Protein AF-A0A359LT80-F1 (afdb_monomer)

Radius of gyration: 18.22 Å; Cα contacts (8 Å, |Δi|>4): 153; chains: 1; bounding box: 35×70×45 Å

Mean predicted aligned error: 6.28 Å

Sequence (162 aa):
MVTAPSLDSLRDARRRAERLFERVSEDALYDRSIGERHRLVFYIGHLEAFDWNLIGAGHFRLPPIHPAFDRLFAFGIDPPPGQLPCDQPSDWPALNAIAEYGARIREAVDRLWEETPAQLRHVAIEHRLMHVETLQYLLHALPLWKLRAERAEHPATASEAT

Nearest PDB structures (foldseek):
  8khq-assembly2_D  TM=8.689E-01  e=1.956E-05  Hydrogenimonas thermophila
  8vik-assembly1_A  TM=8.258E-01  e=3.590E-05  Crocosphaera subtropica ATCC 51142
  8vii-assembly1_A  TM=8.327E-01  e=6.586E-05  Crocosphaera subtropica ATCC 51142
  8vig-assembly1_A  TM=8.031E-01  e=4.008E-05  Geminocystis sp.
  6pfv-assembly3_E  TM=2.818E-01  e=4.821E+00  Streptomyces venezuelae ATCC 10712

Foldseek 3Di:
DDDFDDLVLLVVLVVLQVVLVVQFAPVQQLDQLDQQWHRNVLLLLLLLLLLCVLQPCNPVVHDDPDVVSNVSNPDDGGDPPPDTDPDHSVVDDDPVVSVVSSVSSSVVSSVCVVVGDSVSSVVSSVVSVVVSVVSVVSVVSDDPVRTHDPPPPDPPPPPPDD

pLDDT: mean 90.32, std 14.19, range [45.38, 98.75]

Solvent-accessible surface area (backbone atoms only — not comparable to full-atom values): 9585 Å² total; per-residue (Å²): 130,87,77,60,72,51,71,66,54,47,53,48,42,50,50,58,42,49,60,56,57,68,34,40,37,78,76,51,33,52,35,58,55,46,74,73,44,68,34,50,52,51,55,67,40,22,58,39,31,46,48,36,49,56,45,41,42,57,67,68,62,42,80,76,93,43,67,70,55,47,55,70,27,59,62,75,77,65,58,63,91,95,46,67,78,83,82,54,62,85,78,54,81,58,69,68,62,46,47,54,51,38,52,57,41,50,59,53,48,63,72,43,47,88,77,49,56,46,67,59,52,46,50,49,39,52,53,44,49,54,47,39,55,51,46,53,58,44,57,68,55,43,63,71,88,45,41,52,78,78,80,74,80,69,77,80,77,78,80,84,78,129

Structure (mmCIF, N/CA/C/O backbone):
data_AF-A0A359LT80-F1
#
_entry.id   AF-A0A359LT80-F1
#
loop_
_atom_site.group_PDB
_atom_site.id
_atom_site.type_symbol
_atom_site.label_atom_id
_atom_site.label_alt_id
_atom_site.label_comp_id
_atom_site.label_asym_id
_atom_site.label_entity_id
_atom_site.label_seq_id
_atom_site.pdbx_PDB_ins_code
_atom_site.Cartn_x
_atom_site.Cartn_y
_atom_site.Cartn_z
_atom_site.occupancy
_atom_site.B_iso_or_equiv
_atom_site.auth_seq_id
_atom_site.auth_comp_id
_atom_site.auth_asym_id
_atom_site.auth_atom_id
_atom_site.pdbx_PDB_model_num
ATOM 1 N N . MET A 1 1 ? 0.728 7.696 28.719 1.00 57.38 1 MET A N 1
ATOM 2 C CA . MET A 1 1 ? -0.279 7.075 27.832 1.00 57.38 1 MET A CA 1
ATOM 3 C C . MET A 1 1 ? 0.074 7.513 26.419 1.00 57.38 1 MET A C 1
ATOM 5 O O . MET A 1 1 ? 0.243 8.710 26.231 1.00 57.38 1 MET A O 1
ATOM 9 N N . VAL A 1 2 ? 0.319 6.593 25.482 1.00 67.06 2 VAL A N 1
ATOM 10 C CA . VAL A 1 2 ? 0.627 6.975 24.090 1.00 67.06 2 VAL A CA 1
ATOM 11 C C . VAL A 1 2 ? -0.668 7.471 23.450 1.00 67.06 2 VAL A C 1
ATOM 13 O O . VAL A 1 2 ? -1.668 6.755 23.475 1.00 67.06 2 VAL A O 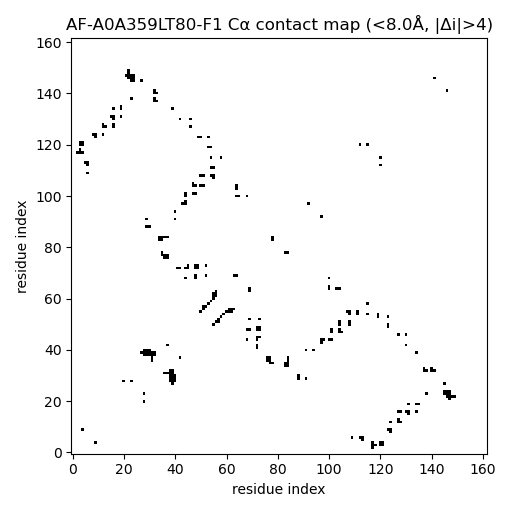1
ATOM 16 N N . THR A 1 3 ? -0.672 8.697 22.932 1.00 86.38 3 THR A N 1
ATOM 17 C CA . THR A 1 3 ? -1.841 9.276 22.257 1.00 86.38 3 THR A CA 1
ATOM 18 C C . THR A 1 3 ? -2.134 8.506 20.969 1.00 86.38 3 THR A C 1
ATOM 20 O O . THR A 1 3 ? -1.210 8.119 20.250 1.00 86.38 3 THR A O 1
ATOM 23 N N . ALA A 1 4 ? -3.412 8.248 20.685 1.00 91.25 4 ALA A N 1
ATOM 24 C CA . ALA A 1 4 ? -3.819 7.620 19.432 1.00 91.25 4 ALA A CA 1
ATOM 25 C C . ALA A 1 4 ? -3.525 8.566 18.253 1.00 91.25 4 ALA A C 1
ATOM 27 O O . ALA A 1 4 ? -3.782 9.767 18.375 1.00 91.25 4 ALA A O 1
ATOM 28 N N . PRO A 1 5 ? -3.006 8.067 17.121 1.00 96.69 5 PRO A N 1
ATOM 29 C CA . PRO A 1 5 ? -2.765 8.911 15.965 1.00 96.69 5 PRO A CA 1
ATOM 30 C C . PRO A 1 5 ? -4.098 9.311 15.315 1.00 96.69 5 PRO A C 1
ATOM 32 O O . PRO A 1 5 ? -5.070 8.545 15.304 1.00 96.69 5 PRO A O 1
ATOM 35 N N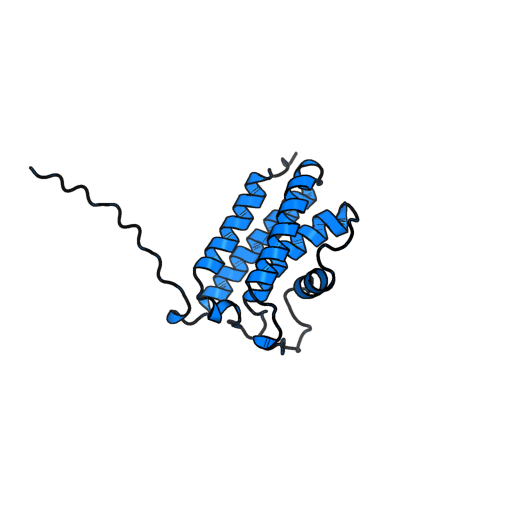 . SER A 1 6 ? -4.149 10.534 14.785 1.00 97.88 6 SER A N 1
ATOM 36 C CA . SER A 1 6 ? -5.349 11.088 14.156 1.00 97.88 6 SER A CA 1
ATOM 37 C C . SER A 1 6 ? -5.529 10.563 12.734 1.00 97.88 6 SER A C 1
ATOM 39 O O . SER A 1 6 ? -4.606 10.003 12.134 1.00 97.88 6 SER A O 1
ATOM 41 N N . LEU A 1 7 ? -6.719 10.771 12.165 1.00 98.38 7 LEU A N 1
ATOM 42 C CA . LEU A 1 7 ? -6.975 10.418 10.769 1.00 98.38 7 LEU A CA 1
ATOM 43 C C . LEU A 1 7 ? -6.033 11.167 9.813 1.00 98.38 7 LEU A C 1
ATOM 45 O O . LEU A 1 7 ? -5.595 10.624 8.798 1.00 98.38 7 LEU A O 1
ATOM 49 N N . ASP A 1 8 ? -5.650 12.394 10.164 1.00 98.56 8 ASP A N 1
ATOM 50 C CA . ASP A 1 8 ? -4.690 13.172 9.384 1.00 98.56 8 ASP A CA 1
ATOM 51 C C . ASP A 1 8 ? -3.291 12.548 9.384 1.00 98.56 8 ASP A C 1
ATOM 53 O O . ASP A 1 8 ? -2.597 12.631 8.370 1.00 98.56 8 ASP A O 1
ATOM 57 N N . SER A 1 9 ? -2.894 11.860 10.462 1.00 98.25 9 SER A N 1
ATOM 58 C CA . SER A 1 9 ? -1.645 11.087 10.490 1.00 98.25 9 SER A CA 1
ATOM 59 C C . SER A 1 9 ? -1.679 9.917 9.500 1.00 98.25 9 SER A C 1
ATOM 61 O O . SER A 1 9 ? -0.707 9.705 8.773 1.00 98.25 9 SER A O 1
ATOM 63 N N . LEU A 1 10 ? -2.804 9.199 9.398 1.00 98.62 10 LEU A N 1
ATOM 64 C CA . LEU A 1 10 ? -2.975 8.143 8.391 1.00 98.62 10 LEU A CA 1
ATOM 65 C C . LEU A 1 10 ? -2.948 8.713 6.968 1.00 98.62 10 LEU A C 1
ATOM 67 O O . LEU A 1 10 ? -2.275 8.175 6.086 1.00 98.62 10 LEU A O 1
ATOM 71 N N . ARG A 1 11 ? -3.652 9.825 6.736 1.00 98.69 11 ARG A N 1
ATOM 72 C CA . ARG A 1 11 ? -3.658 10.517 5.438 1.00 98.69 11 ARG A CA 1
ATOM 73 C C . ARG A 1 11 ? -2.267 11.004 5.048 1.00 98.69 11 ARG A C 1
ATOM 75 O O . ARG A 1 11 ? -1.918 10.942 3.873 1.00 98.69 11 ARG A O 1
ATOM 82 N N . ASP A 1 12 ? -1.460 11.445 6.008 1.00 98.75 12 ASP A N 1
ATOM 83 C CA . ASP A 1 12 ? -0.066 11.800 5.753 1.00 98.75 12 ASP A CA 1
ATOM 84 C C . ASP A 1 12 ? 0.773 10.597 5.322 1.00 98.75 12 ASP A C 1
ATOM 86 O O . ASP A 1 12 ? 1.468 10.665 4.308 1.00 98.75 12 ASP A O 1
ATOM 90 N N . ALA A 1 13 ? 0.645 9.467 6.019 1.00 98.50 13 ALA A N 1
ATOM 91 C CA . ALA A 1 13 ? 1.322 8.232 5.631 1.00 98.50 13 ALA A CA 1
ATOM 92 C C . ALA A 1 13 ? 0.914 7.766 4.217 1.00 98.50 13 ALA A C 1
ATOM 94 O O . ALA A 1 13 ? 1.772 7.337 3.444 1.00 98.50 13 ALA A O 1
ATOM 95 N N . ARG A 1 14 ? -0.368 7.904 3.841 1.00 98.56 14 ARG A N 1
ATOM 96 C CA . ARG A 1 14 ? -0.860 7.636 2.472 1.00 98.56 14 ARG A CA 1
ATOM 97 C C . ARG A 1 14 ? -0.184 8.530 1.437 1.00 98.56 14 ARG A C 1
ATOM 99 O O . ARG A 1 14 ? 0.419 8.001 0.505 1.00 98.56 14 ARG A O 1
ATOM 106 N N . ARG A 1 15 ? -0.182 9.851 1.652 1.00 98.62 15 ARG A N 1
ATOM 107 C CA . ARG A 1 15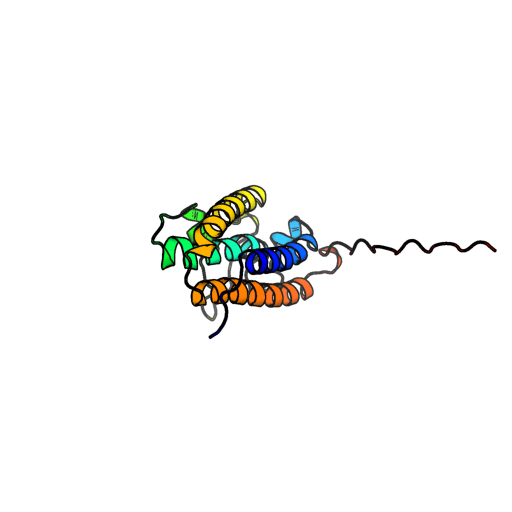 ? 0.471 10.813 0.744 1.00 98.62 15 ARG A CA 1
ATOM 108 C C . ARG A 1 15 ? 1.958 10.527 0.556 1.00 98.62 15 ARG A C 1
ATOM 110 O O . ARG A 1 15 ? 2.479 10.669 -0.544 1.00 98.62 15 ARG A O 1
ATOM 117 N N . ARG A 1 16 ? 2.667 10.117 1.613 1.00 98.31 16 ARG A N 1
ATOM 118 C CA . ARG A 1 16 ? 4.096 9.769 1.514 1.00 98.31 16 ARG A CA 1
ATOM 119 C C . ARG A 1 16 ? 4.339 8.592 0.572 1.00 98.31 16 ARG A C 1
ATOM 121 O O . ARG A 1 16 ? 5.279 8.654 -0.211 1.00 98.31 16 ARG A O 1
ATOM 128 N N . ALA A 1 17 ? 3.501 7.557 0.628 1.00 97.44 17 ALA A N 1
ATOM 129 C CA . ALA A 1 17 ? 3.589 6.426 -0.294 1.00 97.44 17 ALA A CA 1
ATOM 130 C C . ALA A 1 17 ? 3.208 6.827 -1.729 1.00 97.44 17 ALA A C 1
ATOM 132 O O . ALA A 1 17 ? 3.932 6.506 -2.667 1.00 97.44 17 ALA A O 1
ATOM 133 N N . GLU A 1 18 ? 2.123 7.586 -1.899 1.00 97.44 18 GLU A N 1
ATOM 134 C CA . GLU A 1 18 ? 1.662 8.081 -3.207 1.00 97.44 18 GLU A CA 1
ATOM 135 C C . GLU A 1 18 ? 2.738 8.878 -3.938 1.00 97.44 18 GLU A C 1
ATOM 137 O O . GLU A 1 18 ? 3.038 8.585 -5.094 1.00 97.44 18 GLU A O 1
ATOM 142 N N . ARG A 1 19 ? 3.407 9.800 -3.236 1.00 96.62 19 ARG A N 1
ATOM 143 C CA . ARG A 1 19 ? 4.506 10.595 -3.802 1.00 96.62 19 ARG A CA 1
ATOM 144 C C . ARG A 1 19 ? 5.658 9.744 -4.331 1.00 96.62 19 ARG A C 1
ATOM 146 O O . ARG A 1 19 ? 6.381 10.206 -5.206 1.00 96.62 19 ARG A O 1
ATOM 153 N N . LEU A 1 20 ? 5.871 8.534 -3.810 1.00 96.50 20 LEU A N 1
ATOM 154 C CA . LEU A 1 20 ? 6.877 7.624 -4.361 1.00 96.50 20 LEU A CA 1
ATOM 155 C C . LEU A 1 20 ? 6.395 7.006 -5.673 1.00 96.50 20 LEU A C 1
ATOM 157 O O . LEU A 1 20 ? 7.148 7.008 -6.642 1.00 96.50 20 LEU A O 1
ATOM 161 N N . PHE A 1 21 ? 5.146 6.543 -5.738 1.00 96.44 21 PHE A N 1
ATOM 162 C CA . PHE A 1 21 ? 4.577 5.996 -6.975 1.00 96.44 21 PHE A CA 1
ATOM 163 C C . PHE A 1 21 ? 4.470 7.050 -8.084 1.00 96.44 21 PHE A C 1
ATOM 165 O O . PHE A 1 21 ? 4.732 6.749 -9.245 1.00 96.44 21 PHE A O 1
ATOM 172 N N . GLU A 1 22 ? 4.174 8.304 -7.739 1.00 94.94 22 GLU A N 1
ATOM 173 C CA . GLU A 1 22 ? 4.117 9.422 -8.691 1.00 94.94 22 GLU A CA 1
ATOM 174 C C . GLU A 1 22 ? 5.454 9.696 -9.392 1.00 94.94 22 GLU A C 1
ATOM 176 O O . GLU A 1 22 ? 5.453 10.232 -10.503 1.00 94.94 22 GLU A O 1
ATOM 181 N N . ARG A 1 23 ? 6.584 9.307 -8.782 1.00 94.31 23 ARG A N 1
ATOM 182 C CA . ARG A 1 23 ? 7.935 9.432 -9.356 1.00 94.31 23 ARG A CA 1
ATOM 183 C C . ARG A 1 23 ? 8.268 8.336 -10.363 1.00 94.31 23 ARG A C 1
ATOM 185 O O . ARG A 1 23 ? 9.345 8.385 -10.943 1.00 94.31 23 ARG A O 1
ATOM 192 N N . VAL A 1 24 ? 7.399 7.355 -10.567 1.00 95.62 24 VAL A N 1
ATOM 193 C CA . VAL A 1 24 ? 7.646 6.199 -11.436 1.00 95.62 24 VAL A CA 1
ATOM 194 C C . VAL A 1 24 ? 6.780 6.326 -12.690 1.00 95.62 24 VAL A C 1
ATOM 196 O O . VAL A 1 24 ? 5.650 6.817 -12.629 1.00 95.62 24 VAL A O 1
ATOM 199 N N . SER A 1 25 ? 7.307 5.948 -13.856 1.00 95.06 25 SER A N 1
ATOM 200 C CA . SER A 1 25 ? 6.489 5.848 -15.069 1.00 95.06 25 SER A CA 1
ATOM 201 C C . SER A 1 25 ? 5.439 4.737 -14.930 1.00 95.06 25 SER A C 1
ATOM 203 O O . SER A 1 25 ? 5.626 3.776 -14.190 1.00 95.06 25 SER A O 1
ATOM 205 N N . GLU A 1 26 ? 4.299 4.864 -15.610 1.00 94.31 26 GLU A N 1
ATOM 206 C CA . GLU A 1 26 ? 3.183 3.921 -15.416 1.00 94.31 26 GLU A CA 1
ATOM 207 C C . GLU A 1 26 ? 3.533 2.484 -15.817 1.00 94.31 26 GLU A C 1
ATOM 209 O O . GLU A 1 26 ? 3.120 1.542 -15.145 1.00 94.31 26 GLU A O 1
ATOM 214 N N . ASP A 1 27 ? 4.332 2.309 -16.871 1.00 94.31 27 ASP A N 1
ATOM 215 C CA . ASP A 1 27 ? 4.846 1.006 -17.295 1.00 94.31 27 ASP A CA 1
ATOM 216 C C . ASP A 1 27 ? 5.757 0.386 -16.229 1.00 94.31 27 ASP A C 1
ATOM 218 O O . ASP A 1 27 ? 5.667 -0.809 -15.945 1.00 94.31 27 ASP A O 1
ATOM 222 N N . ALA A 1 28 ? 6.568 1.214 -15.569 1.00 96.31 28 ALA A N 1
ATOM 223 C CA . ALA A 1 28 ? 7.503 0.771 -14.550 1.00 96.31 28 ALA A CA 1
ATOM 224 C C . ALA A 1 28 ? 6.825 0.339 -13.242 1.00 96.31 28 ALA A C 1
ATOM 226 O O . ALA A 1 28 ? 7.412 -0.411 -12.463 1.00 96.31 28 ALA A O 1
ATOM 227 N N . LEU A 1 29 ? 5.562 0.715 -13.013 1.00 97.56 29 LEU A N 1
ATOM 228 C CA . LEU A 1 29 ? 4.786 0.177 -11.891 1.00 97.56 29 LEU A CA 1
ATOM 229 C C . LEU A 1 29 ? 4.600 -1.344 -12.004 1.00 97.56 29 LEU A C 1
ATOM 231 O O . LEU A 1 29 ? 4.487 -2.022 -10.988 1.00 97.56 29 LEU A O 1
ATOM 235 N N . TYR A 1 30 ? 4.637 -1.913 -13.207 1.00 97.38 30 TYR A N 1
ATOM 236 C CA . TYR A 1 30 ? 4.565 -3.363 -13.395 1.00 97.38 30 TYR A CA 1
ATOM 237 C C . TYR A 1 30 ? 5.938 -4.038 -13.393 1.00 97.38 30 TYR A C 1
ATOM 239 O O . TYR A 1 30 ? 6.024 -5.257 -13.558 1.00 97.38 30 TYR A O 1
ATOM 247 N N . ASP A 1 31 ? 7.024 -3.296 -13.185 1.00 96.00 31 ASP A N 1
ATOM 248 C CA . ASP A 1 31 ? 8.349 -3.887 -13.080 1.00 96.00 31 ASP A CA 1
ATOM 249 C C . ASP A 1 31 ? 8.594 -4.535 -11.728 1.00 96.00 31 ASP A C 1
ATOM 251 O O . ASP A 1 31 ? 8.037 -4.170 -10.690 1.00 96.00 31 ASP A O 1
ATOM 255 N N . ARG A 1 32 ? 9.538 -5.472 -11.762 1.00 94.25 32 ARG A N 1
ATOM 256 C CA . ARG A 1 32 ? 10.196 -6.031 -10.594 1.00 94.25 32 ARG A CA 1
ATOM 257 C C . ARG A 1 32 ? 11.616 -5.482 -10.551 1.00 94.25 32 ARG A C 1
ATOM 259 O O . ARG A 1 32 ? 12.460 -5.932 -11.321 1.00 94.25 32 ARG A O 1
ATOM 266 N N . SER A 1 33 ? 11.868 -4.503 -9.685 1.00 93.00 33 SER A N 1
ATOM 267 C CA . SER A 1 33 ? 13.198 -3.892 -9.583 1.00 93.00 33 SER A CA 1
ATOM 268 C C . SER A 1 33 ? 14.226 -4.820 -8.929 1.00 93.00 33 SER A C 1
ATOM 270 O O . SER A 1 33 ? 15.396 -4.787 -9.297 1.00 93.00 33 SER A O 1
ATOM 272 N N . ILE A 1 34 ? 13.787 -5.687 -8.009 1.00 92.56 34 ILE A N 1
ATOM 273 C CA . ILE A 1 34 ? 14.611 -6.699 -7.329 1.00 92.56 34 ILE A CA 1
ATOM 274 C C . ILE A 1 34 ? 13.906 -8.055 -7.404 1.00 92.56 34 ILE A C 1
ATOM 276 O O . ILE A 1 34 ? 12.723 -8.153 -7.079 1.00 92.56 34 ILE A O 1
ATOM 280 N N . GLY A 1 35 ? 14.625 -9.097 -7.836 1.00 90.00 35 GLY A N 1
ATOM 281 C CA . GLY A 1 35 ? 14.069 -10.416 -8.174 1.00 90.00 35 GLY A CA 1
ATOM 282 C C . GLY A 1 35 ? 13.300 -11.095 -7.037 1.00 90.00 35 GLY A C 1
ATOM 283 O O . GLY A 1 35 ? 12.259 -11.709 -7.259 1.00 90.00 35 GLY A O 1
ATOM 284 N N . GLU A 1 36 ? 13.783 -10.935 -5.812 1.00 88.31 36 GLU A N 1
ATOM 285 C CA . GLU A 1 36 ? 13.227 -11.510 -4.586 1.00 88.31 36 GLU A CA 1
ATOM 286 C C . GLU A 1 36 ? 11.992 -10.759 -4.071 1.00 88.31 36 GLU A C 1
ATOM 288 O O . GLU A 1 36 ? 11.303 -11.248 -3.179 1.00 88.31 36 GLU A O 1
ATOM 293 N N . ARG A 1 37 ? 11.711 -9.566 -4.607 1.00 91.75 37 ARG A N 1
ATOM 294 C CA . ARG A 1 37 ? 10.637 -8.679 -4.146 1.00 91.75 37 ARG A CA 1
ATOM 295 C C . ARG A 1 37 ? 9.474 -8.671 -5.128 1.00 91.75 37 ARG A C 1
ATOM 297 O O . ARG A 1 37 ? 9.620 -9.051 -6.290 1.00 91.75 37 ARG A O 1
ATOM 304 N N . HIS A 1 38 ? 8.310 -8.231 -4.659 1.00 92.81 38 HIS A N 1
ATOM 305 C CA . HIS A 1 38 ? 7.123 -8.070 -5.500 1.00 92.81 38 HIS A CA 1
ATOM 306 C C . HIS A 1 38 ? 7.290 -6.936 -6.518 1.00 92.81 38 HIS A C 1
ATOM 308 O O . HIS A 1 38 ? 8.109 -6.031 -6.342 1.00 92.81 38 HIS A O 1
ATOM 314 N N . ARG A 1 39 ? 6.484 -6.967 -7.586 1.00 95.06 39 ARG A N 1
ATOM 315 C CA . ARG A 1 39 ? 6.382 -5.850 -8.540 1.00 95.06 39 ARG A CA 1
ATOM 316 C C . ARG A 1 39 ? 5.842 -4.599 -7.850 1.00 95.06 39 ARG A C 1
ATOM 318 O O . ARG A 1 39 ? 5.080 -4.710 -6.894 1.00 95.06 39 ARG A O 1
ATOM 325 N N . LEU A 1 40 ? 6.173 -3.407 -8.341 1.00 96.38 40 LEU A N 1
ATOM 326 C CA . LEU A 1 40 ? 5.767 -2.156 -7.677 1.00 96.38 40 LEU A CA 1
ATOM 327 C C . LEU A 1 40 ? 4.237 -2.006 -7.545 1.00 96.38 40 LEU A C 1
ATOM 329 O O . LEU A 1 40 ? 3.752 -1.520 -6.524 1.00 96.38 40 LEU A O 1
ATOM 333 N N . VAL A 1 41 ? 3.478 -2.509 -8.521 1.00 97.31 41 VAL A N 1
ATOM 334 C CA . VAL A 1 41 ? 2.008 -2.519 -8.555 1.00 97.31 41 VAL A CA 1
ATOM 335 C C . VAL A 1 41 ? 1.393 -3.295 -7.387 1.00 97.31 41 VAL A C 1
ATOM 337 O O . VAL A 1 41 ? 0.320 -2.924 -6.910 1.00 97.31 41 VAL A O 1
ATOM 340 N N . PHE A 1 42 ? 2.094 -4.302 -6.850 1.00 96.50 42 PHE A N 1
ATOM 341 C CA . PHE A 1 42 ? 1.674 -4.997 -5.633 1.00 96.50 42 PHE A CA 1
ATOM 342 C C . PHE A 1 42 ? 1.508 -4.019 -4.475 1.00 96.50 42 PHE A C 1
ATOM 344 O O . PHE A 1 42 ? 0.480 -4.026 -3.804 1.00 96.50 42 PHE A O 1
ATOM 351 N N . TYR A 1 43 ? 2.496 -3.148 -4.265 1.00 97.00 43 TYR A N 1
ATOM 352 C CA . TYR A 1 43 ? 2.531 -2.249 -3.117 1.00 97.00 43 TYR A CA 1
ATOM 353 C C . TYR A 1 43 ? 1.414 -1.200 -3.159 1.00 97.00 43 TYR A C 1
ATOM 355 O O . TYR A 1 43 ? 0.964 -0.761 -2.103 1.00 97.00 43 TYR A O 1
ATOM 363 N N . ILE A 1 44 ? 0.913 -0.844 -4.349 1.00 97.56 44 ILE A N 1
ATOM 364 C CA . ILE A 1 44 ? -0.228 0.073 -4.501 1.00 97.56 44 ILE A CA 1
ATOM 365 C C . ILE A 1 44 ? -1.477 -0.525 -3.843 1.00 97.56 44 ILE A C 1
ATOM 367 O O . ILE A 1 44 ? -2.136 0.141 -3.048 1.00 97.56 44 ILE A O 1
ATOM 371 N N . GLY A 1 45 ? -1.793 -1.788 -4.142 1.00 97.44 45 GLY A N 1
ATOM 372 C CA . GLY A 1 45 ? -2.951 -2.462 -3.555 1.00 97.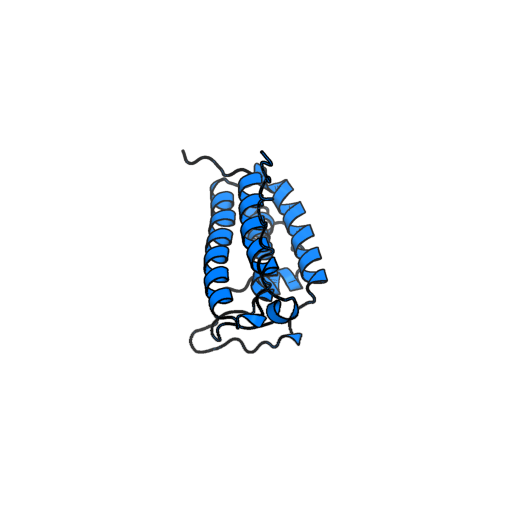44 45 GLY A CA 1
ATOM 373 C C . GLY A 1 45 ? -2.692 -3.009 -2.150 1.00 97.44 45 GLY A C 1
ATOM 374 O O . GLY A 1 45 ? -3.587 -2.967 -1.310 1.00 97.44 45 GLY A O 1
ATOM 375 N N . HIS A 1 46 ? -1.473 -3.479 -1.870 1.00 97.62 46 HIS A N 1
ATOM 376 C CA . HIS A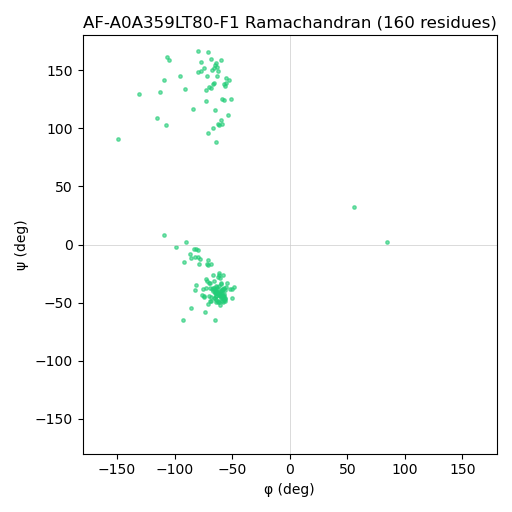 1 46 ? -1.077 -4.071 -0.588 1.00 97.62 46 HIS A CA 1
ATOM 377 C C . HIS A 1 46 ? -1.255 -3.112 0.582 1.00 97.62 46 HIS A C 1
ATOM 379 O O . HIS A 1 46 ? -1.809 -3.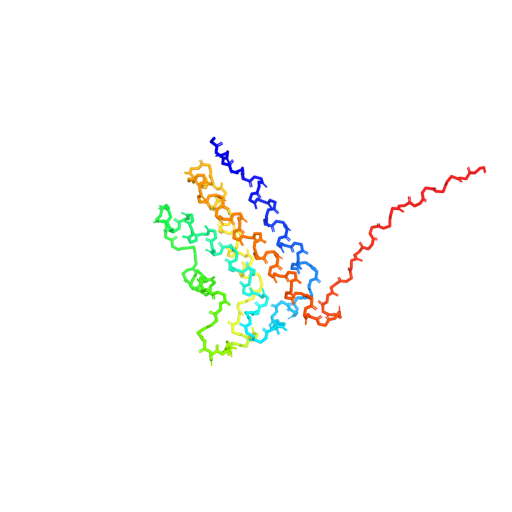490 1.611 1.00 97.62 46 HIS A O 1
ATOM 385 N N . LEU A 1 47 ? -0.837 -1.858 0.409 1.00 97.75 47 LEU A N 1
ATOM 386 C CA . LEU A 1 47 ? -0.972 -0.846 1.450 1.00 97.75 47 LEU A CA 1
ATOM 387 C C . LEU A 1 47 ? -2.434 -0.631 1.863 1.00 97.75 47 LEU A C 1
ATOM 389 O O . LEU A 1 47 ? -2.728 -0.520 3.049 1.00 97.75 47 LEU A O 1
ATOM 393 N N . GLU A 1 48 ? -3.351 -0.605 0.896 1.00 98.00 48 GLU A N 1
ATOM 394 C CA . GLU A 1 48 ? -4.782 -0.446 1.170 1.00 98.00 48 GLU A CA 1
ATOM 395 C C . GLU A 1 48 ? -5.379 -1.745 1.737 1.00 98.00 48 GLU A C 1
ATOM 397 O O . GLU A 1 48 ? -6.080 -1.728 2.747 1.00 98.00 48 GLU A O 1
ATOM 402 N N . ALA A 1 49 ? -5.042 -2.898 1.151 1.00 97.50 49 ALA A N 1
ATOM 403 C CA . ALA A 1 49 ? -5.499 -4.200 1.631 1.00 97.50 49 ALA A CA 1
ATOM 404 C C . ALA A 1 49 ? -5.084 -4.464 3.085 1.00 97.50 49 ALA A C 1
ATOM 406 O O . ALA A 1 49 ? -5.875 -5.006 3.853 1.00 97.50 49 ALA A O 1
ATOM 407 N N . PHE A 1 50 ? -3.877 -4.057 3.484 1.00 97.62 50 PHE A N 1
ATOM 408 C CA . PHE A 1 50 ? -3.418 -4.177 4.863 1.00 97.62 50 PHE A CA 1
ATOM 409 C C . PHE A 1 50 ? -4.289 -3.364 5.826 1.00 97.62 50 PHE A C 1
ATOM 411 O O . PHE A 1 50 ? -4.755 -3.921 6.820 1.00 97.62 50 PHE A O 1
ATOM 418 N N . ASP A 1 51 ? -4.567 -2.091 5.515 1.00 97.75 51 ASP A N 1
ATOM 419 C CA . ASP A 1 51 ? -5.438 -1.241 6.341 1.00 97.75 51 ASP A CA 1
ATOM 420 C C . ASP A 1 51 ? -6.823 -1.891 6.516 1.00 97.75 51 ASP A C 1
ATOM 422 O O . ASP A 1 51 ? -7.354 -1.965 7.629 1.00 97.75 51 ASP A O 1
ATOM 426 N N . TRP A 1 52 ? -7.392 -2.425 5.428 1.00 98.06 52 TRP A N 1
ATOM 427 C CA . TRP A 1 52 ? -8.681 -3.116 5.469 1.00 98.06 52 TRP A CA 1
ATOM 428 C C . TRP A 1 52 ? -8.640 -4.413 6.283 1.00 98.06 52 TRP A C 1
ATOM 430 O O . TRP A 1 52 ? -9.516 -4.654 7.117 1.00 98.06 52 TRP A O 1
ATOM 440 N N . ASN A 1 53 ? -7.621 -5.241 6.069 1.00 96.44 53 ASN A N 1
ATOM 441 C CA . ASN A 1 53 ? -7.470 -6.522 6.751 1.00 96.44 53 ASN A CA 1
ATOM 442 C C . ASN A 1 53 ? -7.241 -6.339 8.251 1.00 96.44 53 ASN A C 1
ATOM 444 O O . ASN A 1 53 ? -7.775 -7.108 9.047 1.00 96.44 53 ASN A O 1
ATOM 448 N N . LEU A 1 54 ? -6.485 -5.313 8.642 1.00 97.50 54 LEU A N 1
ATOM 449 C CA . LEU A 1 54 ? -6.222 -4.984 10.037 1.00 97.50 54 LEU A CA 1
ATOM 450 C C . LEU A 1 54 ? -7.473 -4.430 10.731 1.00 97.50 54 LEU A C 1
ATOM 452 O O . LEU A 1 54 ? -7.858 -4.912 11.799 1.00 97.50 54 LEU A O 1
ATOM 456 N N . ILE A 1 55 ? -8.107 -3.421 10.128 1.00 98.31 55 ILE A N 1
ATOM 457 C CA . ILE A 1 55 ? -9.171 -2.639 10.766 1.00 98.31 55 ILE A CA 1
ATOM 458 C C . ILE A 1 55 ? -10.544 -3.228 10.435 1.00 98.31 55 ILE A C 1
ATOM 460 O O . ILE A 1 55 ? -11.233 -3.727 11.323 1.00 98.31 55 ILE A O 1
ATOM 464 N N . GLY A 1 56 ? -10.941 -3.203 9.164 1.00 98.12 56 GLY A N 1
ATOM 465 C CA . GLY A 1 56 ? -12.280 -3.599 8.725 1.00 98.12 56 GLY A CA 1
ATOM 466 C C . GLY A 1 56 ? -12.571 -5.080 8.963 1.00 98.12 56 GLY A C 1
ATOM 467 O O . GLY A 1 56 ? -13.434 -5.429 9.771 1.00 98.12 56 GLY A O 1
ATOM 468 N N . ALA A 1 57 ? -11.840 -5.963 8.283 1.00 96.56 57 ALA A N 1
ATOM 469 C CA . ALA A 1 57 ? -12.060 -7.407 8.383 1.00 96.56 57 ALA A CA 1
ATOM 470 C C . ALA A 1 57 ? -11.526 -7.994 9.704 1.00 96.56 57 ALA A C 1
ATOM 472 O O . ALA A 1 57 ? -12.152 -8.872 10.304 1.00 96.56 57 ALA A O 1
ATOM 473 N N . GLY A 1 58 ? -10.376 -7.510 10.179 1.00 96.62 58 GLY A N 1
ATOM 474 C CA . GLY A 1 58 ? -9.694 -8.029 11.364 1.00 96.62 58 GLY A CA 1
ATOM 475 C C . GLY A 1 58 ? -10.376 -7.643 12.671 1.00 96.62 58 GLY A C 1
ATOM 476 O O . GLY A 1 58 ? -10.767 -8.523 13.443 1.00 96.62 58 GLY A O 1
ATOM 477 N N . HIS A 1 59 ? -10.529 -6.339 12.916 1.00 98.25 59 HIS A N 1
ATOM 478 C CA . HIS A 1 59 ? -11.099 -5.821 14.160 1.00 98.25 59 HIS A CA 1
ATOM 479 C C . HIS A 1 59 ? -12.630 -5.758 14.124 1.00 98.25 59 HIS A C 1
ATOM 481 O O . HIS A 1 59 ? -13.283 -6.357 14.978 1.00 98.25 59 HIS A O 1
ATOM 487 N N . PHE A 1 60 ? -13.205 -5.095 13.116 1.00 98.31 60 PHE A N 1
ATOM 488 C CA . PHE A 1 60 ? -14.657 -4.893 13.015 1.00 98.31 60 PHE A CA 1
ATOM 489 C C . PHE A 1 60 ? -15.418 -6.076 12.397 1.00 98.31 60 PHE A C 1
ATOM 491 O O . PHE A 1 60 ? -16.646 -6.057 12.363 1.00 98.31 60 PHE A O 1
ATOM 498 N N . ARG A 1 61 ? -14.715 -7.123 11.935 1.00 98.06 61 ARG A N 1
ATOM 499 C CA . ARG A 1 61 ? -15.307 -8.335 11.332 1.00 98.06 61 ARG A CA 1
ATOM 500 C C . ARG A 1 61 ? -16.230 -8.042 10.143 1.00 98.06 61 ARG A C 1
ATOM 502 O O . ARG A 1 61 ? -17.199 -8.761 9.907 1.00 98.06 61 ARG A O 1
ATOM 509 N N . LEU A 1 62 ? -15.923 -6.988 9.392 1.00 98.19 62 LEU A N 1
ATOM 510 C CA . LEU A 1 62 ? -16.687 -6.586 8.216 1.00 98.19 62 LEU A CA 1
ATOM 511 C C . LEU A 1 62 ? -16.418 -7.522 7.025 1.00 98.19 62 LEU A C 1
ATOM 513 O O . LEU A 1 62 ? -15.335 -8.109 6.929 1.00 98.19 62 LEU A O 1
ATOM 517 N N . PRO A 1 63 ? -17.388 -7.672 6.105 1.00 97.69 63 PRO A N 1
ATOM 518 C CA . PRO A 1 63 ? -17.210 -8.486 4.907 1.00 97.69 63 PRO A CA 1
ATOM 519 C C . PRO A 1 63 ? -16.133 -7.901 3.978 1.00 97.69 63 PRO A C 1
ATOM 521 O O . PRO A 1 63 ? -15.923 -6.692 3.981 1.00 97.69 63 PRO A O 1
ATOM 524 N N . PRO A 1 64 ? -15.480 -8.725 3.140 1.00 94.50 64 PRO A N 1
ATOM 525 C CA . PRO A 1 64 ? -14.460 -8.266 2.194 1.00 94.50 64 PRO A CA 1
ATOM 526 C C . PRO A 1 64 ? -14.971 -7.159 1.255 1.00 94.50 64 PRO A C 1
ATOM 528 O O . PRO A 1 64 ? -16.117 -7.207 0.800 1.00 94.50 64 PRO A O 1
ATOM 531 N N . ILE A 1 65 ? -14.110 -6.193 0.916 1.00 95.38 65 ILE A N 1
ATOM 532 C CA . ILE A 1 65 ? -14.453 -5.092 -0.007 1.00 95.38 65 ILE A CA 1
ATOM 533 C C . ILE A 1 65 ? -14.451 -5.597 -1.448 1.00 95.38 65 ILE A C 1
ATOM 535 O O . ILE A 1 65 ? -15.357 -5.278 -2.232 1.00 95.38 65 ILE A O 1
ATOM 539 N N . HIS A 1 66 ? -13.438 -6.389 -1.797 1.00 96.38 66 HIS A N 1
ATOM 540 C CA . HIS A 1 66 ? -13.314 -7.024 -3.097 1.00 96.38 66 HIS A CA 1
ATOM 541 C C . HIS A 1 66 ? -12.580 -8.368 -2.940 1.00 96.38 66 HIS A C 1
ATOM 543 O O . HIS A 1 66 ? -11.363 -8.421 -3.098 1.00 96.38 66 HIS A O 1
ATOM 549 N N . PRO A 1 67 ? -13.286 -9.496 -2.714 1.00 93.62 67 PRO A N 1
ATOM 550 C CA . PRO A 1 67 ? -12.681 -10.764 -2.289 1.00 93.62 67 PRO A CA 1
ATOM 551 C C . PRO A 1 67 ? -11.454 -11.229 -3.085 1.00 93.62 67 PRO A C 1
ATOM 553 O O . PRO A 1 67 ? -10.542 -11.825 -2.520 1.00 93.62 67 PRO A O 1
ATOM 556 N N . ALA A 1 68 ? -11.426 -10.994 -4.400 1.00 94.44 68 ALA A N 1
ATOM 557 C CA . ALA A 1 68 ? -10.277 -11.352 -5.227 1.00 94.44 68 ALA A CA 1
ATOM 558 C C . ALA A 1 68 ? -9.058 -10.441 -4.997 1.00 94.44 68 ALA A C 1
ATOM 560 O O . ALA A 1 68 ? -7.940 -10.941 -4.983 1.00 94.44 68 ALA A O 1
ATOM 561 N N . PHE A 1 69 ? -9.264 -9.138 -4.787 1.00 96.50 69 PHE A N 1
ATOM 562 C CA . PHE A 1 69 ? -8.188 -8.162 -4.582 1.00 96.50 69 PHE A CA 1
ATOM 563 C C . PHE A 1 69 ? -7.727 -8.178 -3.130 1.00 96.50 69 PHE A C 1
ATOM 565 O O . PHE A 1 69 ? -6.524 -8.186 -2.892 1.00 96.50 69 PHE A O 1
ATOM 572 N N . ASP A 1 70 ? -8.662 -8.311 -2.184 1.00 93.06 70 ASP A N 1
ATOM 573 C CA . ASP A 1 70 ? -8.363 -8.567 -0.776 1.00 93.06 70 ASP A CA 1
ATOM 574 C C . ASP A 1 70 ? -7.387 -9.747 -0.665 1.00 93.06 70 ASP A C 1
ATOM 576 O O . ASP A 1 70 ? -6.369 -9.633 0.002 1.00 93.06 70 ASP A O 1
ATOM 580 N N . ARG A 1 71 ? -7.630 -10.855 -1.388 1.00 91.88 71 ARG A N 1
ATOM 581 C CA . ARG A 1 71 ? -6.691 -11.989 -1.442 1.00 91.88 71 ARG A CA 1
ATOM 582 C C . ARG A 1 71 ? -5.395 -11.665 -2.182 1.00 91.88 71 ARG A C 1
ATOM 584 O O . ARG A 1 71 ? -4.331 -11.971 -1.661 1.00 91.88 71 ARG A O 1
ATOM 591 N N . LEU A 1 72 ? -5.480 -11.074 -3.375 1.00 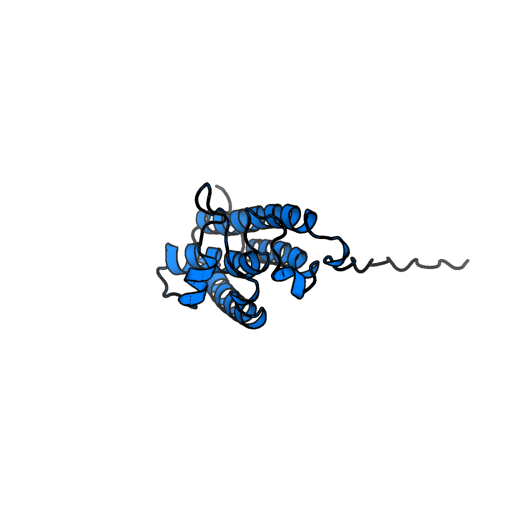93.69 72 LEU A N 1
ATOM 592 C CA . LEU A 1 72 ? -4.318 -10.777 -4.224 1.00 93.69 72 LEU A CA 1
ATOM 593 C C . LEU A 1 72 ? -3.274 -9.912 -3.503 1.00 93.69 72 LEU A C 1
ATOM 595 O O . LEU A 1 72 ? -2.077 -10.139 -3.644 1.00 93.69 72 LEU A O 1
ATOM 599 N N . PHE A 1 73 ? -3.731 -8.943 -2.715 1.00 95.31 73 PHE A N 1
ATOM 600 C CA . PHE A 1 73 ? -2.882 -7.967 -2.039 1.00 95.31 73 PHE A CA 1
ATOM 601 C C . PHE A 1 73 ? -2.597 -8.304 -0.562 1.00 95.31 73 PHE A C 1
ATOM 603 O O . PHE A 1 73 ? -1.848 -7.576 0.089 1.00 95.31 73 PHE A O 1
ATOM 610 N N . ALA A 1 74 ? -3.155 -9.396 -0.020 1.00 86.44 74 ALA A N 1
ATOM 611 C CA . ALA A 1 74 ? -2.973 -9.803 1.381 1.00 86.44 74 ALA A CA 1
ATOM 612 C C . ALA A 1 74 ? -1.736 -10.674 1.655 1.00 86.44 74 ALA A C 1
ATOM 614 O O . ALA A 1 74 ? -1.456 -10.962 2.819 1.00 86.44 74 ALA A O 1
ATOM 615 N N . PHE A 1 75 ? -1.017 -11.141 0.630 1.00 74.69 75 PHE A N 1
ATOM 616 C CA . PHE A 1 75 ? 0.149 -11.998 0.851 1.00 74.69 75 PHE A CA 1
ATOM 617 C C . PHE A 1 75 ? 1.294 -11.241 1.539 1.00 74.69 75 PHE A C 1
ATOM 619 O O . PHE A 1 75 ? 1.459 -10.034 1.364 1.00 74.69 75 PHE A O 1
ATOM 626 N N . GLY A 1 76 ? 2.097 -11.973 2.319 1.00 66.12 76 GLY A N 1
ATOM 627 C CA . GLY A 1 76 ? 3.351 -11.461 2.866 1.00 66.12 76 GLY A CA 1
ATOM 628 C C . GLY A 1 76 ? 4.322 -11.034 1.761 1.00 66.12 76 GLY A C 1
ATOM 629 O O . GLY A 1 76 ? 4.219 -11.453 0.606 1.00 66.12 76 GLY A O 1
ATOM 630 N N . ILE A 1 77 ? 5.269 -10.170 2.114 1.00 59.84 77 ILE A N 1
ATOM 631 C CA . ILE A 1 77 ? 6.129 -9.496 1.131 1.00 59.84 77 ILE A CA 1
ATOM 632 C C . ILE A 1 77 ? 7.264 -10.376 0.596 1.00 59.84 77 ILE A C 1
ATOM 634 O O . ILE A 1 77 ? 7.825 -10.055 -0.447 1.00 59.84 77 ILE A O 1
ATOM 638 N N . ASP A 1 78 ? 7.571 -11.475 1.286 1.00 62.19 78 ASP A N 1
ATOM 639 C CA . ASP A 1 78 ? 8.642 -12.395 0.921 1.00 62.19 78 ASP A CA 1
ATOM 640 C C . ASP A 1 78 ? 8.056 -13.741 0.488 1.00 62.19 78 ASP A C 1
ATOM 642 O O . ASP A 1 78 ? 7.198 -14.299 1.185 1.00 62.19 78 ASP A O 1
ATOM 646 N N . PRO A 1 79 ? 8.493 -14.286 -0.656 1.00 61.75 79 PRO A N 1
ATOM 647 C CA . PRO A 1 79 ? 8.084 -15.617 -1.055 1.00 61.75 79 PRO A CA 1
ATOM 648 C C . PRO A 1 79 ? 8.750 -16.681 -0.159 1.00 61.75 79 PRO A C 1
ATOM 650 O O . PRO A 1 79 ? 9.719 -16.389 0.552 1.00 61.75 79 PRO A O 1
ATOM 653 N N . PRO A 1 80 ? 8.268 -17.937 -0.181 1.00 69.06 80 PRO A N 1
ATOM 654 C CA . PRO A 1 80 ? 8.925 -19.027 0.530 1.00 69.06 80 PRO A CA 1
ATOM 655 C C . PRO A 1 80 ? 10.418 -19.120 0.164 1.00 69.06 80 PRO A C 1
ATOM 657 O O . PRO A 1 80 ? 10.761 -18.953 -1.011 1.00 69.06 80 PRO A O 1
ATOM 660 N N . PRO A 1 81 ? 11.316 -19.422 1.123 1.00 67.19 81 PRO A N 1
ATOM 661 C CA . PRO A 1 81 ? 12.744 -19.540 0.849 1.00 67.19 81 PRO A CA 1
ATOM 662 C C . PRO A 1 81 ? 13.027 -20.466 -0.340 1.00 67.19 81 PRO A C 1
ATOM 664 O O . PRO A 1 81 ? 12.588 -21.616 -0.366 1.00 67.19 81 PRO A O 1
ATOM 667 N N . GLY A 1 82 ? 13.759 -19.956 -1.333 1.00 70.50 82 GLY A N 1
ATOM 668 C CA . GLY A 1 82 ? 14.104 -20.695 -2.552 1.00 70.50 82 GLY A CA 1
ATOM 669 C C . GLY A 1 82 ? 13.048 -20.667 -3.664 1.00 70.50 82 GLY A C 1
ATOM 670 O O . GLY A 1 82 ? 13.272 -21.278 -4.706 1.00 70.50 82 GLY A O 1
ATOM 671 N N . GLN A 1 83 ? 11.930 -19.958 -3.488 1.00 77.56 83 GLN A N 1
ATOM 672 C CA . GLN A 1 83 ? 10.932 -19.744 -4.537 1.00 77.56 83 GLN A CA 1
ATOM 673 C C . GLN A 1 83 ? 10.874 -18.259 -4.880 1.00 77.56 83 GLN A C 1
ATOM 675 O O . GLN A 1 83 ? 10.400 -17.463 -4.087 1.00 77.56 83 GLN A O 1
ATOM 680 N N . LEU A 1 84 ? 11.360 -17.860 -6.053 1.00 80.75 84 LEU A N 1
ATOM 681 C CA . LEU A 1 84 ? 11.150 -16.491 -6.527 1.00 80.75 84 LEU A CA 1
ATOM 682 C C . LEU A 1 84 ? 9.719 -16.340 -7.058 1.00 80.75 84 LEU A C 1
ATOM 684 O O . LEU A 1 84 ? 9.173 -17.310 -7.599 1.00 80.75 84 LEU A O 1
ATOM 688 N N . PRO A 1 85 ? 9.097 -15.152 -6.962 1.00 83.44 85 PRO A N 1
ATOM 689 C CA . PRO A 1 85 ? 7.782 -14.961 -7.546 1.00 83.44 85 PRO A CA 1
ATOM 690 C C . PRO A 1 85 ? 7.901 -15.003 -9.077 1.00 83.44 85 PRO A C 1
ATOM 692 O O . PRO A 1 85 ? 8.810 -14.416 -9.666 1.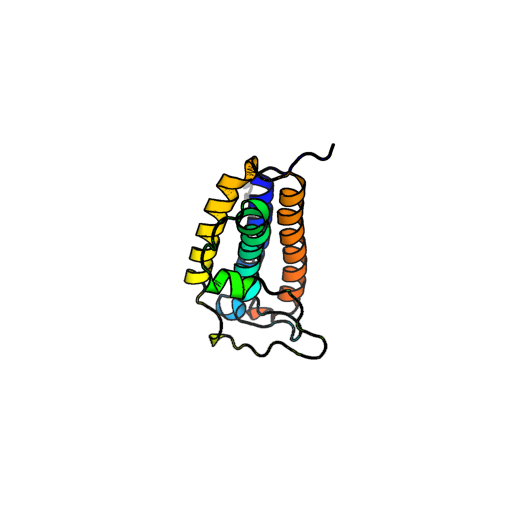00 83.44 85 PRO A O 1
ATOM 695 N N . CYS A 1 86 ? 6.994 -15.740 -9.718 1.00 85.56 86 CYS A N 1
ATOM 696 C CA . CYS A 1 86 ? 7.021 -16.026 -11.158 1.00 85.56 86 CYS A CA 1
ATOM 697 C C . CYS A 1 86 ? 5.916 -15.307 -11.949 1.00 85.56 86 CYS A C 1
ATOM 699 O O . CYS A 1 86 ? 5.750 -15.569 -13.140 1.00 85.56 86 CYS A O 1
ATOM 701 N N . ASP A 1 87 ? 5.182 -14.399 -11.298 1.00 91.44 87 ASP A N 1
ATOM 702 C CA . ASP A 1 87 ? 4.144 -13.589 -11.930 1.00 91.44 87 ASP A CA 1
ATOM 703 C C . ASP A 1 87 ? 4.724 -12.681 -13.023 1.00 91.44 87 ASP A C 1
ATOM 705 O O . ASP A 1 87 ? 5.865 -12.209 -12.941 1.00 91.44 87 ASP A O 1
ATOM 709 N N . GLN A 1 88 ? 3.912 -12.413 -14.037 1.00 93.88 88 GLN A N 1
ATOM 710 C CA . GLN A 1 88 ? 4.178 -11.537 -15.173 1.00 93.88 88 GLN A CA 1
ATOM 711 C C . GLN A 1 88 ? 3.416 -10.215 -15.035 1.00 93.88 88 GLN A C 1
ATOM 713 O O . GLN A 1 88 ? 2.401 -10.171 -14.344 1.00 93.88 88 GLN A O 1
ATOM 718 N N . PRO A 1 89 ? 3.836 -9.131 -15.720 1.00 94.62 89 PRO A N 1
ATOM 719 C CA . PRO A 1 89 ? 3.087 -7.871 -15.726 1.00 94.62 89 PRO A CA 1
ATOM 720 C C . PRO A 1 89 ? 1.596 -8.047 -16.052 1.00 94.62 89 PRO A C 1
ATOM 722 O O . PRO A 1 89 ? 0.754 -7.401 -15.441 1.00 94.62 89 PRO A O 1
ATOM 725 N N . SER A 1 90 ? 1.276 -8.959 -16.977 1.00 94.94 90 SER A N 1
ATOM 726 C CA . SER A 1 90 ? -0.089 -9.265 -17.422 1.00 94.94 90 SER A CA 1
ATOM 727 C C . SER A 1 90 ? -0.967 -9.946 -16.373 1.00 94.94 90 SER A C 1
ATOM 729 O O . SER A 1 90 ? -2.182 -9.975 -16.544 1.00 94.94 90 SER A O 1
ATOM 731 N N . ASP A 1 91 ? -0.373 -10.505 -15.319 1.00 94.56 91 ASP A N 1
ATOM 732 C CA . ASP A 1 91 ? -1.116 -11.178 -14.250 1.00 94.56 91 ASP A CA 1
ATOM 733 C C . ASP A 1 91 ? -1.714 -10.170 -13.253 1.00 94.56 91 ASP A C 1
ATOM 735 O O . ASP A 1 91 ? -2.537 -10.536 -12.411 1.00 94.56 91 ASP A O 1
ATOM 739 N N . TRP A 1 92 ? -1.314 -8.894 -13.341 1.00 96.44 92 TRP A N 1
ATOM 740 C CA . TRP A 1 92 ? -1.742 -7.839 -12.428 1.00 96.44 92 TRP A CA 1
ATOM 741 C C . TRP A 1 92 ? -2.928 -7.037 -12.974 1.00 96.44 92 TRP A C 1
ATOM 743 O O . TRP A 1 92 ? -3.005 -6.776 -14.178 1.00 96.44 92 TRP A O 1
ATOM 753 N N . PRO A 1 93 ? -3.853 -6.592 -12.100 1.00 97.19 93 PRO A N 1
ATOM 754 C CA . PRO A 1 93 ? -4.964 -5.751 -12.516 1.00 97.19 93 PRO A CA 1
ATOM 755 C C . PRO A 1 93 ? -4.502 -4.396 -13.055 1.00 97.19 93 PRO A C 1
ATOM 757 O O . PRO A 1 93 ? -3.459 -3.874 -12.667 1.00 97.19 93 PRO A O 1
ATOM 760 N N . ALA A 1 94 ? -5.346 -3.783 -13.883 1.00 97.69 94 ALA A N 1
ATOM 761 C CA . ALA A 1 94 ? -5.125 -2.427 -14.361 1.00 97.69 94 ALA A CA 1
ATOM 762 C C . ALA A 1 94 ? -5.138 -1.402 -13.208 1.00 97.69 94 ALA A C 1
ATOM 764 O O . ALA A 1 94 ? -5.919 -1.518 -12.259 1.00 97.69 94 ALA A O 1
ATOM 765 N N . LEU A 1 95 ? -4.309 -0.356 -13.322 1.00 97.81 95 LEU A N 1
ATOM 766 C CA . LEU A 1 95 ? -4.128 0.665 -12.278 1.00 97.81 95 LEU A CA 1
ATOM 767 C C . LEU A 1 95 ? -5.440 1.341 -11.857 1.00 97.81 95 LEU A C 1
ATOM 769 O O . LEU A 1 95 ? -5.628 1.621 -10.677 1.00 97.81 95 LEU A O 1
ATOM 773 N N . ASN A 1 96 ? -6.369 1.569 -12.791 1.00 98.00 96 ASN A N 1
ATOM 774 C CA . ASN A 1 96 ? -7.676 2.159 -12.491 1.00 98.00 96 ASN A CA 1
ATOM 775 C C . ASN A 1 96 ? -8.533 1.259 -11.584 1.00 98.00 96 ASN A C 1
ATOM 777 O O . ASN A 1 96 ? -9.165 1.760 -10.658 1.00 98.00 96 ASN A O 1
ATOM 781 N N . ALA A 1 97 ? -8.506 -0.061 -11.795 1.00 98.38 97 ALA A N 1
ATOM 782 C CA . ALA A 1 97 ? -9.216 -1.013 -10.944 1.00 98.38 97 ALA A CA 1
ATOM 783 C C . ALA A 1 97 ? -8.610 -1.060 -9.531 1.00 98.38 97 ALA A C 1
ATOM 785 O O . ALA A 1 97 ? -9.336 -1.133 -8.539 1.00 98.38 97 ALA A O 1
ATOM 786 N N . ILE A 1 98 ? -7.278 -0.977 -9.426 1.00 98.31 98 ILE A N 1
ATOM 787 C CA . ILE A 1 98 ? -6.580 -0.905 -8.132 1.00 98.31 98 ILE A CA 1
ATOM 788 C C . ILE A 1 98 ? -6.904 0.418 -7.422 1.00 98.31 98 ILE A C 1
ATOM 790 O O . ILE A 1 98 ? -7.139 0.422 -6.214 1.00 98.31 98 ILE A O 1
ATOM 794 N N . ALA A 1 99 ? -6.974 1.529 -8.158 1.00 98.19 99 ALA A N 1
ATOM 795 C CA . ALA A 1 99 ? -7.330 2.835 -7.612 1.00 98.19 99 ALA A CA 1
ATOM 796 C C . ALA A 1 99 ? -8.771 2.869 -7.073 1.00 98.19 99 ALA A C 1
ATOM 798 O O . ALA A 1 99 ? -8.989 3.349 -5.961 1.00 98.19 99 ALA A O 1
ATOM 799 N N . GLU A 1 100 ? -9.744 2.310 -7.802 1.00 98.56 100 GLU A N 1
ATOM 800 C CA . GLU A 1 100 ? -11.129 2.164 -7.321 1.00 98.56 100 GLU A CA 1
ATOM 801 C C . GLU A 1 100 ? -11.214 1.296 -6.062 1.00 98.56 100 GLU A C 1
ATOM 803 O O . GLU A 1 100 ? -11.904 1.643 -5.099 1.00 98.56 100 GLU A O 1
ATOM 808 N N . TYR A 1 101 ? -10.485 0.179 -6.045 1.00 98.56 101 TYR A N 1
ATOM 809 C CA . TYR A 1 101 ? -10.375 -0.684 -4.875 1.00 98.56 101 TYR A CA 1
ATOM 810 C C . TYR A 1 101 ? -9.819 0.071 -3.658 1.00 98.56 101 TYR A C 1
ATOM 812 O O . TYR A 1 101 ? -10.436 0.061 -2.588 1.00 98.56 101 TYR A O 1
ATOM 820 N N . GLY A 1 102 ? -8.706 0.786 -3.836 1.00 98.50 102 GLY A N 1
ATOM 821 C CA . GLY A 1 102 ? -8.091 1.596 -2.790 1.00 98.50 102 GLY A CA 1
ATOM 822 C C . GLY A 1 102 ? -9.011 2.707 -2.286 1.00 98.50 102 GLY A C 1
ATOM 823 O O . GLY A 1 102 ? -9.136 2.897 -1.078 1.00 98.50 102 GLY A O 1
ATOM 824 N N . ALA A 1 103 ? -9.723 3.401 -3.178 1.00 98.69 103 ALA A N 1
ATOM 825 C CA . ALA A 1 103 ? -10.666 4.454 -2.802 1.00 98.69 103 ALA A CA 1
ATOM 826 C C . ALA A 1 103 ? -11.781 3.932 -1.880 1.00 98.69 103 ALA A C 1
ATOM 828 O O . ALA A 1 103 ? -12.043 4.531 -0.836 1.00 98.69 103 ALA A O 1
ATOM 829 N N . ARG A 1 104 ? -12.376 2.778 -2.214 1.00 98.69 104 ARG A N 1
ATOM 830 C CA . ARG A 1 104 ? -13.424 2.139 -1.398 1.00 98.69 104 ARG A CA 1
ATOM 831 C C . ARG A 1 104 ? -12.917 1.742 -0.012 1.00 98.69 104 ARG A C 1
ATOM 833 O O . ARG A 1 104 ? -13.623 1.937 0.978 1.00 98.69 104 ARG A O 1
ATOM 840 N N . ILE A 1 105 ? -11.696 1.211 0.070 1.00 98.69 105 ILE A N 1
ATOM 841 C CA . ILE A 1 105 ? -11.066 0.884 1.355 1.00 98.69 105 ILE A CA 1
ATOM 842 C C . ILE A 1 105 ? -10.831 2.141 2.180 1.00 98.69 105 ILE A C 1
ATOM 844 O O . ILE A 1 105 ? -11.203 2.171 3.350 1.00 98.69 105 ILE A O 1
ATOM 848 N N . ARG A 1 106 ? -10.232 3.177 1.588 1.00 98.62 106 ARG A N 1
ATOM 849 C CA . ARG A 1 106 ? -9.918 4.423 2.296 1.00 98.62 106 ARG A CA 1
ATOM 850 C C . ARG A 1 106 ? -11.164 5.055 2.875 1.00 98.62 106 ARG A C 1
ATOM 852 O O . ARG A 1 106 ? -11.158 5.428 4.038 1.00 98.62 106 ARG A O 1
ATOM 859 N N . GLU A 1 107 ? -12.236 5.108 2.095 1.00 98.75 107 GLU A N 1
ATOM 860 C CA . GLU A 1 107 ? -13.525 5.624 2.545 1.00 98.75 107 GLU A CA 1
ATOM 861 C C . GLU A 1 107 ? -14.062 4.846 3.759 1.00 98.75 107 GLU A C 1
ATOM 863 O O . GLU A 1 107 ? -14.529 5.438 4.733 1.00 98.75 107 GLU A O 1
ATOM 868 N N . ALA A 1 108 ? -13.968 3.513 3.729 1.00 98.62 108 ALA A N 1
ATOM 869 C CA . ALA A 1 108 ? -14.413 2.668 4.829 1.00 98.62 108 ALA A CA 1
ATOM 870 C C . ALA A 1 108 ? -13.515 2.797 6.071 1.00 98.62 108 ALA A C 1
ATOM 872 O O . ALA A 1 108 ? -14.029 2.942 7.178 1.00 98.62 108 ALA A O 1
ATOM 873 N N . VAL A 1 109 ? -12.192 2.794 5.897 1.00 98.69 109 VAL A N 1
ATOM 874 C CA . VAL A 1 109 ? -11.216 2.946 6.987 1.00 98.69 109 VAL A CA 1
ATOM 875 C C . VAL A 1 109 ? -11.320 4.327 7.634 1.00 98.69 109 VAL A C 1
ATOM 877 O O . VAL A 1 109 ? -11.296 4.411 8.858 1.00 98.69 109 VAL A O 1
ATOM 880 N N . ASP A 1 110 ? -11.503 5.394 6.852 1.00 98.75 110 ASP A N 1
ATOM 881 C CA . ASP A 1 110 ? -11.663 6.759 7.368 1.00 98.75 110 ASP A CA 1
ATOM 882 C C . ASP A 1 110 ? -12.874 6.866 8.305 1.00 98.75 110 ASP A C 1
ATOM 884 O O . ASP A 1 110 ? -12.778 7.497 9.356 1.00 98.75 110 ASP A O 1
ATOM 888 N N . ARG A 1 111 ? -13.994 6.206 7.971 1.00 98.62 111 ARG A N 1
ATOM 889 C CA . ARG A 1 111 ? -15.184 6.162 8.839 1.00 98.62 111 ARG A CA 1
ATOM 890 C C . ARG A 1 111 ? -14.950 5.400 10.139 1.00 98.62 111 ARG A C 1
ATOM 892 O O . ARG A 1 111 ? -15.475 5.792 11.172 1.00 98.62 111 ARG A O 1
ATOM 899 N N . LEU A 1 112 ? -14.187 4.313 10.079 1.00 98.62 112 LEU A N 1
ATOM 900 C CA . LEU A 1 112 ? -13.918 3.443 11.227 1.00 98.62 112 LEU A CA 1
ATOM 901 C C . LEU A 1 112 ? -12.785 3.970 12.116 1.00 98.62 112 LEU A C 1
ATOM 903 O O . LEU A 1 112 ? -12.557 3.439 13.205 1.00 98.62 112 LEU A O 1
ATOM 907 N N . TRP A 1 113 ? -12.043 4.982 11.658 1.00 98.44 113 TRP A N 1
ATOM 908 C CA . TRP A 1 113 ? -10.785 5.380 12.278 1.00 98.44 113 TRP A CA 1
ATOM 909 C C . TRP A 1 113 ? -10.951 5.766 13.743 1.00 98.44 113 TRP A C 1
ATOM 911 O O . TRP A 1 113 ? -10.231 5.242 14.587 1.00 98.44 113 TRP A O 1
ATOM 921 N N . GLU A 1 114 ? -11.934 6.609 14.067 1.00 97.56 114 GLU A N 1
ATOM 922 C CA . GLU A 1 114 ? -12.124 7.093 15.440 1.00 97.56 114 GLU A CA 1
ATOM 923 C C . GLU A 1 114 ? -12.651 6.035 16.414 1.00 97.56 114 GLU A C 1
ATOM 925 O O . GLU A 1 114 ? -12.454 6.164 17.623 1.00 97.56 114 GLU A O 1
ATOM 930 N N . GLU A 1 115 ? -13.219 4.946 15.906 1.00 97.81 115 GLU A N 1
ATOM 931 C CA . GLU A 1 115 ? -13.644 3.791 16.702 1.00 97.81 115 GLU A CA 1
ATOM 932 C C . GLU A 1 115 ? -12.544 2.720 16.802 1.00 97.81 115 GLU A C 1
ATOM 934 O O . GLU A 1 115 ? -12.588 1.842 17.662 1.00 97.81 115 GLU A O 1
ATOM 939 N N . THR A 1 116 ? -11.515 2.798 15.953 1.00 98.25 116 THR A N 1
ATOM 940 C CA . THR A 1 116 ? -10.417 1.825 15.920 1.00 98.25 116 THR A CA 1
ATOM 941 C C . THR A 1 116 ? -9.544 1.955 17.176 1.00 98.25 116 THR A C 1
ATOM 943 O O . THR A 1 116 ? -9.166 3.073 17.536 1.00 98.25 116 THR A O 1
ATOM 946 N N . PRO A 1 117 ? -9.136 0.856 17.838 1.00 97.88 117 PRO A N 1
ATOM 947 C CA . PRO A 1 117 ? -8.205 0.906 18.963 1.00 97.88 117 PRO A CA 1
ATOM 948 C C . PRO A 1 117 ? -6.888 1.605 18.611 1.00 97.88 117 PRO A C 1
ATOM 950 O O . PRO A 1 117 ? -6.312 1.367 17.548 1.00 97.88 117 PRO A O 1
ATOM 953 N N . ALA A 1 118 ? -6.373 2.426 19.531 1.00 97.19 118 ALA A N 1
ATOM 954 C CA . ALA A 1 118 ? -5.172 3.238 19.319 1.00 97.19 118 ALA A CA 1
ATOM 955 C C . ALA A 1 118 ? -3.966 2.425 18.815 1.00 97.19 118 ALA A C 1
ATOM 957 O O . ALA A 1 118 ? -3.226 2.883 17.949 1.00 97.19 118 ALA A O 1
ATOM 958 N N . GLN A 1 119 ? -3.789 1.204 19.322 1.00 97.50 119 GLN A N 1
ATOM 959 C CA . GLN A 1 119 ? -2.707 0.303 18.930 1.00 97.50 119 GLN A CA 1
ATOM 960 C C . GLN A 1 119 ? -2.809 -0.106 17.456 1.00 97.50 119 GLN A C 1
ATOM 962 O O . GLN A 1 119 ? -1.803 -0.100 16.759 1.00 97.50 119 GLN A O 1
ATOM 967 N N . LEU A 1 120 ? -4.011 -0.409 16.955 1.00 98.31 120 LEU A N 1
ATOM 968 C CA . LEU A 1 120 ? -4.196 -0.788 15.550 1.00 98.31 120 LEU A CA 1
ATOM 969 C C . LEU A 1 120 ? -3.988 0.407 14.615 1.00 98.31 120 LEU A C 1
ATOM 971 O O . LEU A 1 120 ? -3.448 0.243 13.525 1.00 98.31 120 LEU A O 1
ATOM 975 N N . ARG A 1 121 ? -4.347 1.617 15.063 1.00 98.44 121 ARG A N 1
ATOM 976 C CA . ARG A 1 121 ? -4.053 2.849 14.320 1.00 98.44 121 ARG A CA 1
ATOM 977 C C . ARG A 1 121 ? -2.545 3.083 14.172 1.00 98.44 121 ARG A C 1
ATOM 979 O O . ARG A 1 121 ? -2.096 3.457 13.093 1.00 98.44 121 ARG A O 1
ATOM 986 N N . HIS A 1 122 ? -1.769 2.834 15.233 1.00 98.31 122 HIS A N 1
ATOM 987 C CA . HIS A 1 122 ? -0.301 2.875 15.169 1.00 98.31 122 HIS A CA 1
ATOM 988 C C . HIS A 1 122 ? 0.238 1.836 14.188 1.00 98.31 122 HIS A C 1
ATOM 990 O O . HIS A 1 122 ? 0.971 2.206 13.279 1.00 98.31 122 HIS A O 1
ATOM 996 N N . VAL A 1 123 ? -0.207 0.578 14.287 1.00 98.25 123 VAL A N 1
ATOM 997 C CA . VAL A 1 123 ? 0.230 -0.497 13.377 1.00 98.25 123 VAL A CA 1
ATOM 998 C C . VAL A 1 123 ? -0.057 -0.157 11.911 1.00 98.25 123 VAL A C 1
ATOM 1000 O O . VAL A 1 123 ? 0.811 -0.363 11.070 1.00 98.25 123 VAL A O 1
ATOM 1003 N N . ALA A 1 124 ? -1.231 0.399 11.589 1.00 98.25 124 ALA A N 1
ATOM 1004 C CA . ALA A 1 124 ? -1.563 0.812 10.222 1.00 98.25 124 ALA A CA 1
ATOM 1005 C C . ALA A 1 124 ? -0.571 1.857 9.673 1.00 98.25 124 ALA A C 1
ATOM 1007 O O . ALA A 1 124 ? -0.065 1.733 8.554 1.00 98.25 124 ALA A O 1
ATOM 1008 N N . ILE A 1 125 ? -0.249 2.873 10.481 1.00 98.56 125 ILE A N 1
ATOM 1009 C CA . ILE A 1 125 ? 0.686 3.937 10.094 1.00 98.56 125 ILE A CA 1
ATOM 1010 C C . ILE A 1 125 ? 2.116 3.401 9.995 1.00 98.56 125 ILE A C 1
ATOM 1012 O O . ILE A 1 125 ? 2.781 3.639 8.989 1.00 98.56 125 ILE A O 1
ATOM 1016 N N . GLU A 1 126 ? 2.586 2.672 11.005 1.00 98.25 126 GLU A N 1
ATOM 1017 C CA . GLU A 1 126 ? 3.938 2.108 11.050 1.00 98.25 126 GLU A CA 1
ATOM 1018 C C . GLU A 1 126 ? 4.180 1.144 9.888 1.00 98.25 126 GLU A C 1
ATOM 1020 O O . GLU A 1 126 ? 5.194 1.259 9.203 1.00 98.25 126 GLU A O 1
ATOM 1025 N N . HIS A 1 127 ? 3.215 0.268 9.595 1.00 97.75 127 HIS A N 1
ATOM 1026 C CA . HIS A 1 127 ? 3.270 -0.624 8.440 1.00 97.75 127 HIS A CA 1
ATOM 1027 C C . HIS A 1 127 ? 3.444 0.157 7.134 1.00 97.75 127 HIS A C 1
ATOM 1029 O O . HIS A 1 127 ? 4.332 -0.133 6.329 1.00 97.75 127 HIS A O 1
ATOM 1035 N N . ARG A 1 128 ? 2.630 1.197 6.930 1.00 97.56 128 ARG A N 1
ATOM 1036 C CA . ARG A 1 128 ? 2.717 2.019 5.723 1.00 97.56 128 ARG A CA 1
ATOM 1037 C C . ARG A 1 128 ? 4.052 2.761 5.632 1.00 97.56 128 ARG A C 1
ATOM 1039 O O . ARG A 1 128 ? 4.626 2.820 4.548 1.00 97.56 128 ARG A O 1
ATOM 1046 N N . LEU A 1 129 ? 4.574 3.290 6.738 1.00 98.12 129 LEU A N 1
ATOM 1047 C CA . LEU A 1 129 ? 5.871 3.978 6.764 1.00 98.12 129 LEU A CA 1
ATOM 1048 C C . LEU A 1 129 ? 7.055 3.022 6.537 1.00 98.12 129 LEU A C 1
ATOM 1050 O O . LEU A 1 129 ? 7.976 3.374 5.803 1.00 98.12 129 LEU A O 1
ATOM 1054 N N . MET A 1 130 ? 7.000 1.799 7.065 1.00 97.19 130 MET A N 1
ATOM 1055 C CA . MET A 1 130 ? 7.966 0.736 6.751 1.00 97.19 130 MET A CA 1
ATOM 1056 C C . MET A 1 130 ? 7.974 0.420 5.246 1.00 97.19 130 MET A C 1
ATOM 1058 O O . MET A 1 130 ? 9.026 0.239 4.627 1.00 97.19 130 MET A O 1
ATOM 1062 N N . HIS A 1 131 ? 6.799 0.414 4.617 1.00 97.00 131 HIS A N 1
ATOM 1063 C CA . HIS A 1 131 ? 6.695 0.242 3.172 1.00 97.00 131 HIS A CA 1
ATOM 1064 C C . HIS A 1 131 ? 7.153 1.457 2.368 1.00 97.00 131 HIS A C 1
ATOM 1066 O O . HIS A 1 131 ? 7.675 1.276 1.274 1.00 97.00 131 HIS A O 1
ATOM 1072 N N . VAL A 1 132 ? 7.026 2.675 2.894 1.00 97.69 132 VAL A N 1
ATOM 1073 C CA . VAL A 1 132 ? 7.625 3.875 2.286 1.00 97.69 132 VAL A CA 1
ATOM 1074 C C . VAL A 1 132 ? 9.150 3.741 2.221 1.00 97.69 132 VAL A C 1
ATOM 1076 O O . VAL A 1 132 ? 9.736 4.042 1.183 1.00 97.69 132 VAL A O 1
ATOM 1079 N N . GLU A 1 133 ? 9.795 3.251 3.281 1.00 96.69 133 GLU A N 1
ATOM 1080 C CA . GLU A 1 133 ? 11.237 2.962 3.275 1.00 96.69 133 GLU A CA 1
ATOM 1081 C C . GLU A 1 133 ? 11.588 1.848 2.277 1.00 96.69 133 GLU A C 1
ATOM 1083 O O . GLU A 1 133 ? 12.469 2.016 1.432 1.00 96.69 133 GLU A O 1
ATOM 1088 N N . THR A 1 134 ? 10.835 0.744 2.306 1.00 95.31 134 THR A N 1
ATOM 1089 C CA . THR A 1 134 ? 11.014 -0.372 1.362 1.00 95.31 134 THR A CA 1
ATOM 1090 C C . THR A 1 134 ? 10.911 0.108 -0.086 1.00 95.31 134 THR A C 1
ATOM 1092 O O . THR A 1 134 ? 11.766 -0.211 -0.907 1.00 95.31 134 THR A O 1
ATOM 1095 N N . LEU A 1 135 ? 9.895 0.915 -0.403 1.00 96.25 135 LEU A N 1
ATOM 1096 C CA . LEU A 1 135 ? 9.690 1.471 -1.736 1.00 96.25 135 LEU A CA 1
ATOM 1097 C C . LEU A 1 135 ? 10.866 2.344 -2.165 1.00 96.25 135 LEU A C 1
ATOM 1099 O O . LEU A 1 135 ? 11.312 2.201 -3.294 1.00 96.25 135 LEU A O 1
ATOM 1103 N N . GLN A 1 136 ? 11.421 3.193 -1.295 1.00 95.44 136 GLN A N 1
ATOM 1104 C CA . GLN A 1 136 ? 12.596 4.004 -1.648 1.00 95.44 136 GLN A CA 1
ATOM 1105 C C . GLN A 1 136 ? 13.781 3.138 -2.085 1.00 95.44 136 GLN A C 1
ATOM 1107 O O . GLN A 1 136 ? 14.393 3.412 -3.119 1.00 95.44 136 GLN A O 1
ATOM 1112 N N . TYR A 1 137 ? 14.055 2.062 -1.348 1.00 94.12 137 TYR A N 1
ATOM 1113 C CA . TYR A 1 137 ? 15.066 1.078 -1.726 1.00 94.12 137 TYR A CA 1
ATOM 1114 C C . TYR A 1 137 ? 14.741 0.393 -3.069 1.00 94.12 137 TYR A C 1
ATOM 1116 O O . TYR A 1 137 ? 15.618 0.281 -3.926 1.00 94.12 137 TYR A O 1
ATOM 1124 N N . LEU A 1 138 ? 13.482 0.004 -3.304 1.00 95.56 138 LEU A N 1
ATOM 1125 C CA . LEU A 1 138 ? 13.057 -0.598 -4.575 1.00 95.56 138 LEU A CA 1
ATOM 1126 C C . LEU A 1 138 ? 13.175 0.370 -5.759 1.00 95.56 138 LEU A C 1
ATOM 1128 O O . LEU A 1 138 ? 13.565 -0.057 -6.845 1.00 95.56 138 LEU A O 1
ATOM 1132 N N . LEU A 1 139 ? 12.840 1.649 -5.565 1.00 95.38 139 LEU A N 1
ATOM 1133 C CA . LEU A 1 139 ? 12.943 2.678 -6.600 1.00 95.38 139 LEU A CA 1
ATOM 1134 C C . LEU A 1 139 ? 14.402 2.993 -6.930 1.00 95.38 139 LEU A C 1
ATOM 1136 O O . LEU A 1 139 ? 14.714 3.257 -8.086 1.00 95.38 139 LEU A O 1
ATOM 1140 N N . HIS A 1 140 ? 15.301 2.919 -5.946 1.00 94.31 140 HIS A N 1
ATOM 1141 C CA . HIS A 1 140 ? 16.737 3.074 -6.179 1.00 94.31 140 HIS A CA 1
ATOM 1142 C C . HIS A 1 140 ? 17.306 1.990 -7.111 1.00 94.31 140 HIS A C 1
ATOM 1144 O O . HIS A 1 140 ? 18.265 2.244 -7.833 1.00 94.31 140 HIS A O 1
ATOM 1150 N N . ALA A 1 141 ? 16.699 0.799 -7.130 1.00 95.50 141 ALA A N 1
ATOM 1151 C CA . ALA A 1 141 ? 17.088 -0.293 -8.019 1.00 95.50 141 ALA A CA 1
ATOM 1152 C C . ALA A 1 141 ? 16.511 -0.172 -9.448 1.00 95.50 141 ALA A C 1
ATOM 1154 O O . ALA A 1 141 ? 16.833 -0.993 -10.308 1.00 95.50 141 ALA A O 1
ATOM 1155 N N . LEU A 1 142 ? 15.664 0.827 -9.732 1.00 95.38 142 LEU A N 1
ATOM 1156 C CA . LEU A 1 142 ? 15.160 1.062 -11.086 1.00 95.38 142 LEU A CA 1
ATOM 1157 C C . LEU A 1 142 ? 16.190 1.797 -11.963 1.00 95.38 142 LEU A C 1
ATOM 1159 O O . LEU A 1 142 ? 16.916 2.671 -11.485 1.00 95.38 142 LEU A O 1
ATOM 1163 N N . PRO A 1 143 ? 16.199 1.540 -13.284 1.00 93.75 143 PRO A N 1
ATOM 1164 C CA . PRO A 1 143 ? 16.883 2.405 -14.235 1.00 93.75 143 PRO A CA 1
ATOM 1165 C C . PRO A 1 143 ? 16.381 3.853 -14.138 1.00 93.75 143 PRO A C 1
ATOM 1167 O O . PRO A 1 143 ? 15.175 4.092 -14.123 1.00 93.75 143 PRO A O 1
ATOM 1170 N N . LEU A 1 144 ? 17.297 4.828 -14.163 1.00 91.56 144 LEU A N 1
ATOM 1171 C CA . LEU A 1 144 ? 16.962 6.251 -13.990 1.00 91.56 144 LEU A CA 1
ATOM 1172 C C . LEU A 1 144 ? 15.895 6.766 -14.968 1.00 91.56 144 LEU A C 1
ATOM 1174 O O . LEU A 1 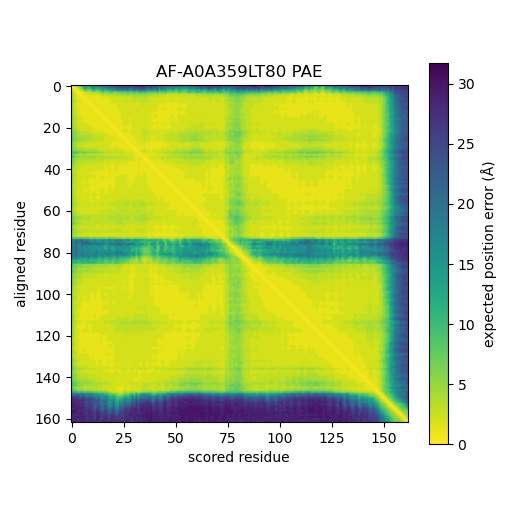144 ? 15.095 7.614 -14.599 1.00 91.56 144 LEU A O 1
ATOM 1178 N N . TRP A 1 145 ? 15.850 6.245 -16.195 1.00 92.06 145 TRP A N 1
ATOM 1179 C CA . TRP A 1 145 ? 14.875 6.656 -17.213 1.00 92.06 145 TRP A CA 1
ATOM 1180 C C . TRP A 1 145 ? 13.436 6.195 -16.924 1.00 92.06 145 TRP A C 1
ATOM 1182 O O . TRP A 1 145 ? 12.508 6.703 -17.548 1.00 92.06 145 TRP A O 1
ATOM 1192 N N . LYS A 1 146 ? 13.244 5.263 -15.979 1.00 94.56 146 LYS A N 1
ATOM 1193 C CA . LYS A 1 146 ? 11.926 4.851 -15.461 1.00 94.56 146 LYS A CA 1
ATOM 1194 C C . LYS A 1 146 ? 11.429 5.751 -14.328 1.00 94.56 146 LYS A C 1
ATOM 1196 O O . LYS A 1 146 ? 10.266 5.671 -13.931 1.00 94.56 146 LYS A O 1
ATOM 1201 N N . LEU A 1 147 ? 12.301 6.611 -13.803 1.00 93.00 147 LEU A N 1
ATOM 1202 C CA . LEU A 1 147 ? 11.936 7.634 -12.838 1.00 93.00 147 LEU A CA 1
ATOM 1203 C C . LEU A 1 147 ? 11.578 8.922 -13.581 1.00 93.00 147 LEU A C 1
ATOM 1205 O O . LEU A 1 147 ? 12.284 9.375 -14.482 1.00 93.00 147 LEU A O 1
ATOM 1209 N N . ARG A 1 148 ? 10.469 9.539 -13.187 1.00 88.12 148 ARG A N 1
ATOM 1210 C CA . ARG A 1 148 ? 10.070 10.856 -13.672 1.00 88.12 148 ARG A CA 1
ATOM 1211 C C . ARG A 1 148 ? 10.991 11.901 -13.050 1.00 88.12 148 ARG A C 1
ATOM 1213 O O . ARG A 1 148 ? 11.232 11.883 -11.842 1.00 88.12 148 ARG A O 1
ATOM 1220 N N . ALA A 1 149 ? 11.495 12.814 -13.879 1.00 74.56 149 ALA A N 1
ATOM 1221 C CA . ALA A 1 149 ? 12.277 13.944 -13.401 1.00 74.56 149 ALA A CA 1
ATOM 1222 C C . ALA A 1 149 ? 11.458 14.746 -12.381 1.00 74.56 149 ALA A C 1
ATOM 1224 O O . ALA A 1 149 ? 10.265 14.991 -12.585 1.00 74.56 149 ALA A O 1
ATOM 1225 N N . GLU A 1 150 ? 12.097 15.174 -11.292 1.00 65.75 150 GLU A N 1
ATOM 1226 C CA . GLU A 1 150 ? 11.479 16.153 -10.407 1.00 65.75 150 GLU A CA 1
ATOM 1227 C C . GLU A 1 150 ? 11.196 17.409 -11.234 1.00 65.75 150 GLU A C 1
ATOM 1229 O O . GLU A 1 150 ? 12.093 17.961 -11.877 1.00 65.75 150 GLU A O 1
ATOM 1234 N N . ARG A 1 151 ? 9.939 17.871 -11.242 1.00 56.06 151 ARG A N 1
ATOM 1235 C CA . ARG A 1 151 ? 9.668 19.250 -11.646 1.00 56.06 151 ARG A CA 1
ATOM 1236 C C . ARG A 1 151 ? 10.422 20.109 -10.643 1.00 56.06 151 ARG A C 1
ATOM 1238 O O . ARG A 1 151 ? 9.982 20.232 -9.506 1.00 56.06 151 ARG A O 1
ATOM 1245 N N . ALA A 1 152 ? 11.569 20.646 -11.045 1.00 49.75 152 ALA A N 1
ATOM 1246 C CA . ALA A 1 152 ? 12.258 21.646 -10.257 1.00 49.75 152 ALA A CA 1
ATOM 1247 C C . ALA A 1 152 ? 11.288 22.821 -10.092 1.00 49.75 152 ALA A C 1
ATOM 1249 O O . ALA A 1 152 ? 11.064 23.577 -11.040 1.00 49.75 152 ALA A O 1
ATOM 1250 N N . GLU A 1 153 ? 10.683 22.955 -8.914 1.00 50.69 153 GLU A N 1
ATOM 1251 C CA . GLU A 1 153 ? 10.120 24.227 -8.484 1.00 50.69 153 GLU A CA 1
ATOM 1252 C C . GLU A 1 153 ? 11.307 25.182 -8.366 1.00 50.69 153 GLU A C 1
ATOM 1254 O O . GLU A 1 153 ? 11.968 25.263 -7.337 1.00 50.69 153 GLU A O 1
ATOM 1259 N N . HIS A 1 154 ? 11.650 25.844 -9.472 1.00 45.38 154 HIS A N 1
ATOM 1260 C CA . HIS A 1 154 ? 12.542 26.987 -9.417 1.00 45.38 154 HIS A CA 1
ATOM 1261 C C . HIS A 1 154 ? 11.803 28.059 -8.614 1.00 45.38 154 HIS A C 1
ATOM 1263 O O . HIS A 1 154 ? 10.756 28.522 -9.082 1.00 45.38 154 HIS A O 1
ATOM 1269 N N . PRO A 1 155 ? 12.294 28.476 -7.432 1.00 48.00 155 PRO A N 1
ATOM 1270 C CA . PRO A 1 155 ? 11.803 29.707 -6.845 1.00 48.00 155 PRO A CA 1
ATOM 1271 C C . PRO A 1 155 ? 12.058 30.805 -7.876 1.00 48.00 155 PRO A C 1
ATOM 1273 O O . PRO A 1 155 ? 13.178 30.951 -8.369 1.00 48.00 155 PRO A O 1
ATOM 1276 N N . ALA A 1 156 ? 11.002 31.523 -8.263 1.00 51.19 156 ALA A N 1
ATOM 1277 C CA . ALA A 1 156 ? 11.129 32.672 -9.141 1.00 51.19 156 ALA A CA 1
ATOM 1278 C C . ALA A 1 156 ? 12.162 33.614 -8.514 1.00 51.19 156 ALA A C 1
ATOM 1280 O O . ALA A 1 156 ? 11.932 34.169 -7.440 1.00 51.19 156 ALA A O 1
ATOM 1281 N N . THR A 1 157 ? 13.324 33.752 -9.148 1.00 47.94 157 THR A N 1
ATOM 1282 C CA . THR A 1 157 ? 14.304 34.761 -8.768 1.00 47.94 157 THR A CA 1
ATOM 1283 C C . THR A 1 157 ? 13.634 36.108 -8.985 1.00 47.94 157 THR A C 1
ATOM 1285 O O . THR A 1 157 ? 13.454 36.535 -10.128 1.00 47.94 157 THR A O 1
ATOM 1288 N N . ALA A 1 158 ? 13.200 36.745 -7.898 1.00 51.66 158 ALA A N 1
ATOM 1289 C CA . ALA A 1 158 ? 12.784 38.132 -7.923 1.00 51.66 158 ALA A CA 1
ATOM 1290 C C . ALA A 1 158 ? 13.991 38.947 -8.397 1.00 51.66 158 ALA A C 1
ATOM 1292 O O . ALA A 1 158 ? 14.995 39.067 -7.699 1.00 51.66 158 ALA A O 1
ATOM 1293 N N . SER A 1 159 ? 13.916 39.429 -9.634 1.00 49.62 159 SER A N 1
ATOM 1294 C CA . SER A 1 159 ? 14.858 40.401 -10.163 1.00 49.62 159 SER A CA 1
ATOM 1295 C C . SER A 1 159 ? 14.578 41.725 -9.460 1.00 49.62 159 SER A C 1
ATOM 1297 O O . SER A 1 159 ? 13.683 42.462 -9.871 1.00 49.62 159 SER A O 1
ATOM 1299 N N . GLU A 1 160 ? 15.320 42.026 -8.398 1.00 50.38 160 GLU A N 1
ATOM 1300 C CA . GLU A 1 160 ? 15.472 43.402 -7.930 1.00 50.38 160 GLU A CA 1
ATOM 1301 C C . GLU A 1 160 ? 16.243 44.169 -9.011 1.00 50.38 160 GLU A C 1
ATOM 1303 O O . GLU A 1 160 ? 17.452 44.018 -9.175 1.00 50.38 160 GLU A O 1
ATOM 1308 N N . ALA A 1 161 ? 15.504 44.924 -9.824 1.00 49.75 161 ALA A N 1
ATOM 1309 C CA . ALA A 1 161 ? 16.067 45.921 -10.718 1.00 49.75 161 ALA A CA 1
ATOM 1310 C C . ALA A 1 161 ? 16.263 47.218 -9.922 1.00 49.75 161 ALA A C 1
ATOM 1312 O O . ALA A 1 161 ? 15.293 47.787 -9.418 1.00 49.75 161 ALA A O 1
ATOM 1313 N N . THR A 1 162 ? 17.526 47.620 -9.799 1.00 52.53 162 THR A N 1
ATOM 1314 C CA . THR A 1 162 ? 17.983 48.938 -9.338 1.00 52.53 162 THR A CA 1
ATOM 1315 C C . THR A 1 162 ? 17.594 50.037 -10.319 1.00 52.53 162 THR A C 1
ATOM 1317 O O . THR A 1 162 ? 17.660 49.778 -11.544 1.00 52.53 162 THR A O 1
#

Secondary structure (DSSP, 8-state):
-PPPPPHHHHHHHHHHHHHHHTTB-TTGGG--SSTTS--HHHHHHHHHHHHIIIIIIIIS-PPPSSHHHHHHH-S-SSPSTT------GGGSPPHHHHHHHHHHHHHHHHHHGGGS-HHHHHHHHHHHHHHHHHHHHHHHTS-GGGBPPP------------